Protein AF-A0A1W9H1T8-F1 (afdb_monomer_lite)

pLDDT: mean 80.29, std 16.49, range [30.89, 93.81]

Foldseek 3Di:
DDDPPPPPQQFDPDFAPDKWKFFFDDVVTRIDAFPDQDPVRKGKHFQQAAPDPRGWMWMWGHHPPDTDIDTGDNGFGMWIQDPRTIGTD

Secondary structure (DSSP, 8-state):
---------SS-SS--SEEEEEESS-SS-EEEPPSEE-TTS-EEE-----SSGGG-EEEEEEETTEEEEEEPPTT---EEEETTEEEE-

Sequence (89 aa):
MWWIVASAALGCPGLVDRVELERGRSDPPATLVPDHIGKRGDQLWRGLRATKRDDAITLTCITGDKAVKVRLPRRVERCEWRARRVRCS

Radius of gyration: 13.14 Å; chains: 1; bounding box: 32×38×34 Å

Structure (mmCIF, N/CA/C/O backbone):
data_AF-A0A1W9H1T8-F1
#
_entry.id   AF-A0A1W9H1T8-F1
#
loop_
_atom_site.group_PDB
_atom_site.id
_atom_site.type_symbol
_atom_site.label_atom_id
_atom_site.label_alt_id
_atom_site.label_comp_id
_atom_site.label_asym_id
_atom_site.label_entity_id
_atom_site.label_seq_id
_atom_site.pdbx_PDB_ins_code
_atom_site.Cartn_x
_atom_site.Cartn_y
_atom_site.Cartn_z
_atom_site.occupancy
_atom_site.B_iso_or_equiv
_atom_site.auth_seq_id
_atom_site.auth_comp_id
_atom_site.auth_asym_id
_atom_site.auth_atom_id
_atom_site.pdbx_PDB_model_num
ATOM 1 N N . MET A 1 1 ? -2.290 28.034 16.447 1.00 35.56 1 MET A N 1
ATOM 2 C CA . MET A 1 1 ? -2.134 26.568 16.321 1.00 35.56 1 MET A CA 1
ATOM 3 C C . MET A 1 1 ? -2.774 26.150 14.999 1.00 35.56 1 MET A C 1
ATOM 5 O O . MET A 1 1 ? -3.986 26.002 14.928 1.00 35.56 1 MET A O 1
ATOM 9 N N . TRP A 1 2 ? -1.996 26.143 13.912 1.00 30.89 2 TRP A N 1
ATOM 10 C CA . TRP A 1 2 ? -2.501 25.873 12.561 1.00 30.89 2 TRP A CA 1
ATOM 11 C C . TRP A 1 2 ? -2.641 24.368 12.340 1.00 30.89 2 TRP A C 1
ATOM 13 O O . TRP A 1 2 ? -1.651 23.650 12.235 1.00 30.89 2 TRP A O 1
ATOM 23 N N . TRP A 1 3 ? -3.884 23.901 12.259 1.00 31.70 3 TRP A N 1
ATOM 24 C CA . TRP A 1 3 ? -4.206 22.580 11.740 1.00 31.70 3 TRP A CA 1
ATOM 25 C C . TRP A 1 3 ? -4.103 22.640 10.219 1.00 31.70 3 TRP A C 1
ATOM 27 O O . TRP A 1 3 ? -5.069 22.959 9.530 1.00 31.70 3 TRP A O 1
ATOM 37 N N . ILE A 1 4 ? -2.912 22.364 9.687 1.00 40.25 4 ILE A N 1
ATOM 38 C CA . ILE A 1 4 ? -2.765 22.051 8.268 1.00 40.25 4 ILE A CA 1
ATOM 39 C C . ILE A 1 4 ? -3.429 20.689 8.082 1.00 40.25 4 ILE A C 1
ATOM 41 O O . ILE A 1 4 ? -2.822 19.639 8.291 1.00 40.25 4 ILE A O 1
ATOM 45 N N . VAL A 1 5 ? -4.714 20.710 7.731 1.00 37.12 5 VAL A N 1
ATOM 46 C CA . VAL A 1 5 ? -5.406 19.553 7.171 1.00 37.12 5 VAL A CA 1
ATOM 47 C C . VAL A 1 5 ? -4.808 19.368 5.787 1.00 37.12 5 VAL A C 1
ATOM 49 O O . VAL A 1 5 ? -5.317 19.865 4.785 1.00 37.12 5 VAL A O 1
ATOM 52 N N . ALA A 1 6 ? -3.650 18.714 5.741 1.00 36.94 6 ALA A N 1
ATOM 53 C CA . ALA A 1 6 ? -3.146 18.180 4.504 1.00 36.94 6 ALA A CA 1
ATOM 54 C C . ALA A 1 6 ? -4.247 17.249 3.994 1.00 36.94 6 ALA A C 1
ATOM 56 O O . ALA A 1 6 ? -4.482 16.179 4.560 1.00 36.94 6 ALA A O 1
ATOM 57 N N . SER A 1 7 ? -4.900 17.637 2.901 1.00 38.66 7 SER A N 1
ATOM 58 C CA . SER A 1 7 ? -5.410 16.685 1.920 1.00 38.66 7 SER A CA 1
ATOM 59 C C . SER A 1 7 ? -4.200 15.933 1.363 1.00 38.66 7 SER A C 1
ATOM 61 O O . SER A 1 7 ? -3.822 16.087 0.206 1.00 38.66 7 SER A O 1
ATOM 63 N N . ALA A 1 8 ? -3.517 15.186 2.235 1.00 41.81 8 ALA A N 1
ATOM 64 C CA . ALA A 1 8 ? -2.507 14.233 1.871 1.00 41.81 8 ALA A CA 1
ATOM 65 C C . ALA A 1 8 ? -3.234 13.294 0.925 1.00 41.81 8 ALA A C 1
ATOM 67 O O . ALA A 1 8 ? -4.255 12.707 1.298 1.00 41.81 8 ALA A O 1
ATOM 68 N N . ALA A 1 9 ? -2.768 13.232 -0.321 1.00 50.84 9 ALA A N 1
ATOM 69 C CA . ALA A 1 9 ? -3.174 12.176 -1.223 1.00 50.84 9 ALA A CA 1
ATOM 70 C C . ALA A 1 9 ? -3.180 10.879 -0.405 1.00 50.84 9 ALA A C 1
ATOM 72 O O . ALA A 1 9 ? -2.176 10.551 0.224 1.00 50.84 9 ALA A O 1
ATOM 73 N N . LEU A 1 10 ? -4.343 10.232 -0.302 1.00 63.12 10 LEU A N 1
ATOM 74 C CA . LEU A 1 10 ? -4.509 9.010 0.476 1.00 63.12 10 LEU A CA 1
ATOM 75 C C . LEU A 1 10 ? -3.602 7.956 -0.163 1.00 63.12 10 LEU A C 1
ATOM 77 O O . LEU A 1 10 ? -3.948 7.383 -1.195 1.00 63.12 10 LEU A O 1
ATOM 81 N N . GLY A 1 11 ? -2.388 7.813 0.364 1.00 67.50 11 GLY A N 1
ATOM 82 C CA . GLY A 1 11 ? -1.303 7.138 -0.336 1.00 67.50 11 GLY A CA 1
ATOM 83 C C . GLY A 1 11 ? 0.088 7.572 0.128 1.00 67.50 11 GLY A C 1
ATOM 84 O O . GLY A 1 11 ? 0.254 8.309 1.100 1.00 67.50 11 GLY A O 1
ATOM 85 N N . CYS A 1 12 ? 1.099 7.069 -0.575 1.00 79.88 12 CYS A N 1
ATOM 86 C CA . CYS A 1 12 ? 2.503 7.328 -0.285 1.00 79.88 12 CYS A CA 1
ATOM 87 C C . CYS A 1 12 ? 2.906 8.773 -0.625 1.00 79.88 12 CYS A C 1
ATOM 89 O O . CYS A 1 12 ? 2.501 9.276 -1.679 1.00 79.88 12 CYS A O 1
ATOM 91 N N . PRO A 1 13 ? 3.739 9.437 0.200 1.00 72.88 13 PRO A N 1
ATOM 92 C CA . PRO A 1 13 ? 4.257 10.767 -0.101 1.00 72.88 13 PRO A CA 1
ATOM 93 C C . PRO A 1 13 ? 5.339 10.680 -1.191 1.00 72.88 13 PRO A C 1
ATOM 95 O O . PRO A 1 13 ? 6.531 10.680 -0.907 1.00 72.88 13 PRO A O 1
ATOM 98 N N . GLY A 1 14 ? 4.919 10.584 -2.454 1.00 81.00 14 GLY A N 1
ATOM 99 C CA . GLY A 1 14 ? 5.809 10.618 -3.618 1.00 81.00 14 GLY A CA 1
ATOM 100 C C . GLY A 1 14 ? 5.952 9.287 -4.357 1.00 81.00 14 GLY A C 1
ATOM 101 O O . GLY A 1 14 ? 5.043 8.456 -4.361 1.00 81.00 14 GLY A O 1
ATOM 102 N N . LEU A 1 15 ? 7.080 9.140 -5.061 1.00 86.19 15 LEU A N 1
ATOM 103 C CA . LEU A 1 15 ? 7.397 7.939 -5.834 1.00 86.19 15 LEU A CA 1
ATOM 104 C C . LEU A 1 15 ? 7.885 6.818 -4.911 1.00 86.19 15 LEU A C 1
ATOM 106 O O . LEU A 1 15 ? 8.733 7.044 -4.047 1.00 86.19 15 LEU A O 1
ATOM 110 N N . VAL A 1 16 ? 7.378 5.610 -5.135 1.00 89.81 16 VAL A N 1
ATOM 111 C CA . VAL A 1 16 ? 7.718 4.408 -4.366 1.00 89.81 16 VAL A CA 1
ATOM 112 C C . VAL A 1 16 ? 8.108 3.260 -5.286 1.00 89.81 16 VAL A C 1
ATOM 114 O O . VAL A 1 16 ? 7.573 3.119 -6.390 1.00 89.81 16 VAL A O 1
ATOM 117 N N . ASP A 1 17 ? 9.054 2.454 -4.819 1.00 90.31 17 ASP A N 1
ATOM 118 C CA . ASP A 1 17 ? 9.605 1.296 -5.527 1.00 90.31 17 ASP A CA 1
ATOM 119 C C . ASP A 1 17 ? 8.757 0.051 -5.322 1.00 90.31 17 ASP A C 1
ATOM 121 O O . ASP A 1 17 ? 8.614 -0.761 -6.234 1.00 90.31 17 ASP A O 1
ATOM 125 N N . ARG A 1 18 ? 8.183 -0.082 -4.125 1.00 89.06 18 ARG A N 1
ATOM 126 C CA . ARG A 1 18 ? 7.301 -1.184 -3.759 1.00 89.06 18 ARG A CA 1
ATOM 127 C C . ARG A 1 18 ? 6.218 -0.703 -2.806 1.00 89.06 18 ARG A C 1
ATOM 129 O O . ARG A 1 18 ? 6.385 0.277 -2.076 1.00 89.06 18 ARG A O 1
ATOM 136 N N . VAL A 1 19 ? 5.101 -1.414 -2.835 1.00 90.62 19 VAL A N 1
ATOM 137 C CA . VAL A 1 19 ? 3.954 -1.172 -1.973 1.00 90.62 19 VAL A CA 1
ATOM 138 C C . VAL A 1 19 ? 3.521 -2.484 -1.355 1.00 90.62 19 VAL A C 1
ATOM 140 O O . VAL A 1 19 ? 3.404 -3.493 -2.044 1.00 90.62 19 VAL A O 1
ATOM 143 N N . GLU A 1 20 ? 3.258 -2.446 -0.058 1.00 91.44 20 GLU A N 1
ATOM 144 C CA . GLU A 1 20 ? 2.688 -3.562 0.684 1.00 91.44 20 GLU A CA 1
ATOM 145 C C . GLU A 1 20 ? 1.442 -3.074 1.415 1.00 91.44 20 GLU A C 1
ATOM 147 O O . GLU A 1 20 ? 1.392 -1.945 1.905 1.00 91.44 20 GLU A O 1
ATOM 152 N N . LEU A 1 21 ? 0.413 -3.911 1.465 1.00 90.44 21 LEU A N 1
ATOM 153 C CA . LEU A 1 21 ? -0.825 -3.623 2.176 1.00 90.44 21 LEU A CA 1
ATOM 154 C C . LEU A 1 21 ? -1.026 -4.691 3.238 1.00 90.44 21 LEU A C 1
ATOM 156 O O . LEU A 1 21 ? -0.931 -5.877 2.957 1.00 90.44 21 LEU A O 1
ATOM 160 N N . GLU A 1 22 ? -1.313 -4.264 4.457 1.00 90.81 22 GLU A N 1
ATOM 161 C CA . GLU A 1 22 ? -1.523 -5.129 5.613 1.00 90.81 22 GLU A CA 1
ATOM 162 C C . GLU A 1 22 ? -2.937 -4.885 6.145 1.00 90.81 22 GLU A C 1
ATOM 164 O O . GLU A 1 22 ? -3.347 -3.731 6.315 1.00 90.81 22 GLU A O 1
ATOM 169 N N . ARG A 1 23 ? -3.700 -5.952 6.410 1.00 86.94 23 ARG A N 1
ATOM 170 C CA . ARG A 1 23 ? -5.006 -5.855 7.067 1.00 86.94 23 ARG A CA 1
ATOM 171 C C . ARG A 1 23 ? -4.909 -6.231 8.535 1.00 86.94 23 ARG A C 1
ATOM 173 O O . ARG A 1 23 ? -4.483 -7.323 8.901 1.00 86.94 23 ARG A O 1
ATOM 180 N N . GLY A 1 24 ? -5.444 -5.325 9.338 1.00 78.69 24 GLY A N 1
ATOM 181 C CA . GLY A 1 24 ? -5.725 -5.517 10.741 1.00 78.69 24 GLY A CA 1
ATOM 182 C C . GLY A 1 24 ? -4.514 -5.396 11.655 1.00 78.69 24 GLY A C 1
ATOM 183 O O . GLY A 1 24 ? -3.455 -4.909 11.266 1.00 78.69 24 GLY A O 1
ATOM 184 N N . ARG A 1 25 ? -4.721 -5.762 12.921 1.00 68.19 25 ARG A N 1
ATOM 185 C CA . ARG A 1 25 ? -3.700 -5.755 13.984 1.00 68.19 25 ARG A CA 1
ATOM 186 C C . ARG A 1 25 ? -3.135 -7.141 14.304 1.00 68.19 25 ARG A C 1
ATOM 188 O O . ARG A 1 25 ? -2.428 -7.266 15.297 1.00 68.19 25 ARG A O 1
ATOM 195 N N . SER A 1 26 ? -3.485 -8.155 13.513 1.00 56.16 26 SER A N 1
ATOM 196 C CA . SER A 1 26 ? -2.999 -9.524 13.696 1.00 56.16 26 SER A CA 1
ATOM 197 C C . SER A 1 26 ? -1.470 -9.548 13.772 1.00 56.16 26 SER A C 1
ATOM 199 O O . SER A 1 26 ? -0.820 -8.726 13.130 1.00 56.16 26 SER A O 1
ATOM 201 N N . ASP A 1 27 ? -0.914 -10.471 14.555 1.00 56.19 27 ASP A N 1
ATOM 202 C CA . ASP A 1 27 ? 0.516 -10.780 14.574 1.00 56.19 27 ASP A CA 1
ATOM 203 C C . ASP A 1 27 ? 0.702 -12.241 14.106 1.00 56.19 27 ASP A C 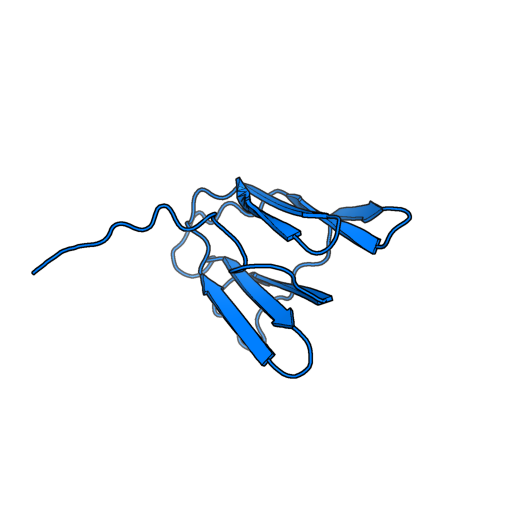1
ATOM 205 O O . ASP A 1 27 ? 0.239 -13.151 14.800 1.00 56.19 27 ASP A O 1
ATOM 209 N N . PRO A 1 28 ? 1.284 -12.483 12.914 1.00 55.19 28 PRO A N 1
ATOM 210 C CA . PRO A 1 28 ? 1.694 -11.473 11.944 1.00 55.19 28 PRO A CA 1
ATOM 211 C C . PRO A 1 28 ? 0.481 -10.813 11.255 1.00 55.19 28 PRO A C 1
ATOM 213 O O . PRO A 1 28 ? -0.577 -11.438 11.099 1.00 55.19 28 PRO A O 1
ATOM 216 N N . PRO A 1 29 ? 0.607 -9.549 10.820 1.00 65.50 29 PRO A N 1
ATOM 217 C CA . PRO A 1 29 ? -0.450 -8.875 10.080 1.00 65.50 29 PRO A CA 1
ATOM 218 C C . PRO A 1 29 ? -0.690 -9.583 8.747 1.00 65.50 29 PRO A C 1
ATOM 220 O O . PRO A 1 29 ? 0.241 -10.023 8.069 1.00 65.50 29 PRO A O 1
ATOM 223 N N . ALA A 1 30 ? -1.959 -9.693 8.350 1.00 79.88 30 ALA A N 1
ATOM 224 C CA . ALA A 1 30 ? -2.309 -10.356 7.103 1.00 79.88 30 ALA A CA 1
ATOM 225 C C . ALA A 1 30 ? -1.894 -9.466 5.924 1.00 79.88 30 ALA A C 1
ATOM 227 O O . ALA A 1 30 ? -2.540 -8.453 5.642 1.00 79.88 30 ALA A O 1
ATOM 228 N N . THR A 1 31 ? -0.809 -9.838 5.243 1.00 84.19 31 THR A N 1
ATOM 229 C CA . THR A 1 31 ? -0.372 -9.160 4.018 1.00 84.19 31 THR A CA 1
ATOM 230 C C . THR A 1 31 ? -1.390 -9.422 2.909 1.00 84.19 31 THR A C 1
ATOM 232 O O . THR A 1 31 ? -1.713 -10.567 2.595 1.00 84.19 31 THR A O 1
ATOM 235 N N . LEU A 1 32 ? -1.916 -8.353 2.321 1.00 87.38 32 LEU A N 1
ATOM 236 C CA . LEU A 1 32 ? -2.882 -8.386 1.236 1.00 87.38 32 LEU A CA 1
ATOM 237 C C . LEU A 1 32 ? -2.162 -8.479 -0.106 1.00 87.38 32 LEU A C 1
ATOM 239 O O . LEU A 1 32 ? -1.408 -7.585 -0.501 1.00 87.38 32 LEU A O 1
ATOM 243 N N . VAL A 1 33 ? -2.455 -9.544 -0.841 1.00 90.31 33 VAL A N 1
ATOM 244 C CA . VAL A 1 33 ? -2.010 -9.697 -2.226 1.00 90.31 33 VAL A CA 1
ATOM 245 C C . VAL A 1 33 ? -2.837 -8.803 -3.163 1.00 90.31 33 VAL A C 1
ATOM 247 O O . VAL A 1 33 ? -4.022 -8.588 -2.897 1.00 90.31 33 VAL A O 1
ATOM 250 N N . PRO A 1 34 ? -2.246 -8.261 -4.244 1.00 91.38 34 PRO A N 1
ATOM 251 C CA . PRO A 1 34 ? -3.001 -7.527 -5.255 1.00 91.38 34 PRO A CA 1
ATOM 252 C C . PRO A 1 34 ? -4.026 -8.432 -5.942 1.00 91.38 34 PRO A C 1
ATOM 254 O O . PRO A 1 34 ? -3.701 -9.558 -6.315 1.00 91.38 34 PRO A O 1
ATOM 257 N N . ASP A 1 35 ? -5.225 -7.915 -6.207 1.00 91.69 35 ASP A N 1
ATOM 258 C CA . ASP A 1 35 ? -6.218 -8.596 -7.049 1.00 91.69 35 ASP A CA 1
ATOM 259 C C . ASP A 1 35 ? -5.748 -8.698 -8.504 1.00 91.69 35 ASP A C 1
ATOM 261 O O . ASP A 1 35 ? -6.155 -9.585 -9.253 1.00 91.69 35 ASP A O 1
ATOM 265 N N . HIS A 1 36 ? -4.922 -7.743 -8.936 1.00 91.56 36 HIS A N 1
ATOM 266 C CA . HIS A 1 36 ? -4.394 -7.700 -10.289 1.00 91.56 36 HIS A CA 1
ATOM 267 C C . HIS A 1 36 ? -2.966 -7.163 -10.316 1.00 91.56 36 HIS A C 1
ATOM 269 O O . HIS A 1 36 ? -2.670 -6.141 -9.692 1.00 91.56 36 HIS A O 1
ATOM 275 N N . ILE A 1 37 ? -2.117 -7.831 -11.103 1.00 90.56 37 ILE A N 1
ATOM 276 C CA . ILE A 1 37 ? -0.754 -7.408 -11.425 1.00 90.56 37 ILE A CA 1
ATOM 277 C C . ILE A 1 37 ? -0.666 -7.214 -12.943 1.00 90.56 37 ILE A C 1
ATOM 279 O O . ILE A 1 37 ? -0.793 -8.162 -13.717 1.00 90.56 37 ILE A O 1
ATOM 283 N N . GLY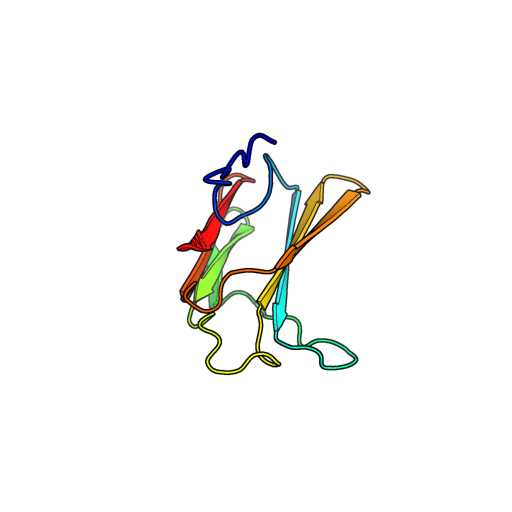 A 1 38 ? -0.490 -5.968 -13.373 1.00 87.12 38 GLY A N 1
ATOM 284 C CA . GLY A 1 38 ? -0.385 -5.577 -14.773 1.00 87.12 38 GLY A CA 1
ATOM 285 C C . GLY A 1 38 ? 1.010 -5.809 -15.359 1.00 87.12 38 GLY A C 1
ATOM 286 O O . GLY A 1 38 ? 1.987 -6.051 -14.653 1.00 87.12 38 GLY A O 1
ATOM 287 N N . LYS A 1 39 ? 1.127 -5.653 -16.685 1.00 78.75 39 LYS A N 1
ATOM 288 C CA . LYS A 1 39 ? 2.353 -5.951 -17.458 1.00 78.75 39 LYS A CA 1
ATOM 289 C C . LYS A 1 39 ? 3.606 -5.171 -17.027 1.00 78.75 39 LYS A C 1
ATOM 291 O O . LYS A 1 39 ? 4.708 -5.586 -17.356 1.00 78.75 39 LYS A O 1
ATOM 296 N N . ARG A 1 40 ? 3.451 -4.039 -16.332 1.00 83.62 40 ARG A N 1
ATOM 297 C CA . ARG A 1 40 ? 4.558 -3.196 -15.836 1.00 83.62 40 ARG A CA 1
ATOM 298 C C . ARG A 1 40 ? 4.776 -3.309 -14.324 1.00 83.62 40 ARG A C 1
ATOM 300 O O . ARG A 1 40 ? 5.394 -2.431 -13.734 1.00 83.62 40 ARG A O 1
ATOM 307 N N . GLY A 1 41 ? 4.235 -4.355 -13.701 1.00 84.25 41 GLY A N 1
ATOM 308 C CA . GLY A 1 41 ? 4.218 -4.484 -12.246 1.00 84.25 41 GLY A CA 1
ATOM 309 C C . GLY A 1 41 ? 3.191 -3.572 -11.574 1.00 84.25 41 GLY A C 1
ATOM 310 O O . GLY A 1 41 ? 3.219 -3.441 -10.360 1.00 84.25 41 GLY A O 1
ATOM 311 N N . ASP A 1 42 ? 2.282 -2.960 -12.340 1.00 90.25 42 ASP A N 1
ATOM 312 C CA . ASP A 1 42 ? 1.167 -2.186 -11.793 1.00 90.25 42 ASP A CA 1
ATOM 313 C C . ASP A 1 42 ? 0.308 -3.090 -10.902 1.00 90.25 42 ASP A C 1
ATOM 315 O O . ASP A 1 42 ? -0.085 -4.172 -11.329 1.00 90.25 42 ASP A O 1
ATOM 319 N N . GLN A 1 43 ? -0.019 -2.654 -9.692 1.00 93.00 43 GLN A N 1
ATOM 320 C CA . GLN A 1 43 ? -0.777 -3.456 -8.732 1.00 93.00 43 GLN A CA 1
ATOM 321 C C . GLN A 1 43 ? -2.083 -2.762 -8.360 1.00 93.00 43 GLN A C 1
ATOM 323 O O . GLN A 1 43 ? -2.155 -1.536 -8.254 1.00 93.00 43 GLN A O 1
ATOM 328 N N . LEU A 1 44 ? -3.137 -3.552 -8.183 1.00 93.19 44 LEU A N 1
ATOM 329 C CA . LEU A 1 44 ? -4.461 -3.076 -7.802 1.00 93.19 44 LEU A CA 1
ATOM 330 C C . LEU A 1 44 ? -5.006 -3.946 -6.675 1.00 93.19 44 LEU A C 1
ATOM 332 O O . LEU A 1 44 ? -5.052 -5.164 -6.811 1.00 93.19 44 LEU A O 1
ATOM 336 N N . TRP A 1 45 ? -5.471 -3.290 -5.618 1.00 93.81 45 TRP A N 1
ATOM 337 C CA . TRP A 1 45 ? -6.175 -3.892 -4.495 1.00 93.81 45 TRP A CA 1
ATOM 338 C C . TRP A 1 45 ? -7.558 -3.263 -4.367 1.00 93.81 45 TRP A C 1
ATOM 340 O O . TRP A 1 45 ? -7.704 -2.040 -4.438 1.00 93.81 45 TRP A O 1
ATOM 350 N N . ARG A 1 46 ? -8.572 -4.090 -4.158 1.00 93.25 46 ARG A N 1
ATOM 351 C CA . ARG A 1 46 ? -9.985 -3.746 -4.011 1.00 93.25 46 ARG A CA 1
ATOM 352 C C . ARG A 1 46 ? -10.518 -4.348 -2.714 1.00 93.25 46 ARG A C 1
ATOM 354 O O . ARG A 1 46 ? -9.858 -5.137 -2.046 1.00 93.25 46 ARG A O 1
ATOM 361 N N . GLY A 1 47 ? -11.726 -3.944 -2.326 1.00 87.81 47 GLY A N 1
ATOM 362 C CA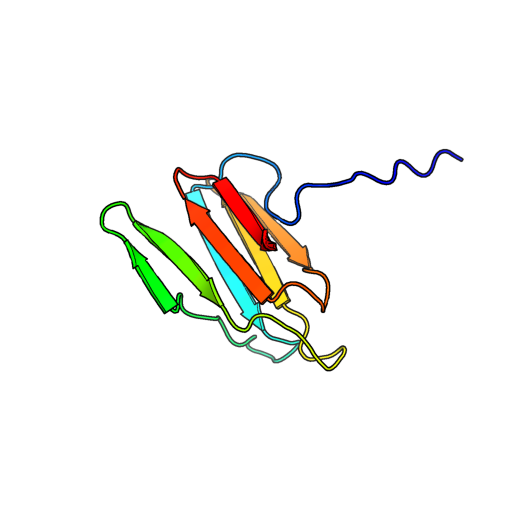 . GLY A 1 47 ? -12.361 -4.447 -1.108 1.00 87.81 47 GLY A CA 1
ATOM 363 C C . GLY A 1 47 ? -11.596 -4.077 0.166 1.00 87.81 47 GLY A C 1
ATOM 364 O O . GLY A 1 47 ? -11.681 -4.794 1.162 1.00 87.81 47 GLY A O 1
ATOM 365 N N . LEU A 1 48 ? -10.850 -2.966 0.155 1.00 87.81 48 LEU A N 1
ATOM 366 C CA . LEU A 1 48 ? -10.030 -2.506 1.283 1.00 87.81 48 LEU A CA 1
ATOM 367 C C . LEU A 1 48 ? -10.844 -1.894 2.433 1.00 87.81 48 LEU A C 1
ATOM 369 O O . LEU A 1 48 ? -10.285 -1.543 3.471 1.00 87.81 48 LEU A O 1
ATOM 373 N N . ARG A 1 49 ? -12.165 -1.791 2.275 1.00 86.25 49 ARG A N 1
ATOM 374 C CA . ARG A 1 49 ? -13.047 -1.166 3.255 1.00 86.25 49 ARG A CA 1
ATOM 375 C C . ARG A 1 49 ? -12.958 -1.888 4.599 1.00 86.25 49 ARG A C 1
ATOM 377 O O . ARG A 1 49 ? -13.224 -3.085 4.689 1.00 86.25 49 ARG A O 1
ATOM 384 N N . ALA A 1 50 ? -12.641 -1.143 5.653 1.00 81.19 50 ALA A N 1
ATOM 385 C CA . ALA A 1 50 ? -12.585 -1.669 7.011 1.00 81.19 50 ALA A CA 1
ATOM 386 C C . ALA A 1 50 ? -13.887 -1.341 7.751 1.00 81.19 50 ALA A C 1
ATOM 388 O O . ALA A 1 50 ? -14.240 -0.174 7.925 1.00 81.19 50 ALA A O 1
ATOM 389 N N . THR A 1 51 ? -14.604 -2.361 8.219 1.00 78.56 51 THR A N 1
ATOM 390 C CA . THR A 1 51 ? -15.845 -2.181 8.995 1.00 78.56 51 THR A CA 1
ATOM 391 C C . THR A 1 51 ? -15.565 -2.003 10.488 1.00 78.56 51 THR A C 1
ATOM 393 O O . THR A 1 51 ? -16.283 -1.270 11.170 1.00 78.56 51 THR A O 1
ATOM 396 N N . LYS A 1 52 ? -14.477 -2.596 10.996 1.00 79.00 52 LYS A N 1
ATOM 397 C CA . LYS A 1 52 ? -14.054 -2.532 12.404 1.00 79.00 52 LYS A CA 1
ATOM 398 C C . LYS A 1 52 ? -12.731 -1.781 12.567 1.00 79.00 52 LYS A C 1
ATOM 400 O O . LYS A 1 52 ? -11.973 -1.587 11.618 1.00 79.00 52 LYS A O 1
ATOM 405 N N . ARG A 1 53 ? -12.442 -1.318 13.791 1.00 72.19 53 ARG A N 1
ATOM 406 C CA . ARG A 1 53 ? -11.180 -0.613 14.106 1.00 72.19 53 ARG A CA 1
ATOM 407 C C . ARG A 1 53 ? -9.962 -1.529 13.955 1.00 72.19 53 ARG A C 1
ATOM 409 O O . ARG A 1 53 ? -8.912 -1.048 13.521 1.00 72.19 53 ARG A O 1
ATOM 416 N N . ASP A 1 54 ? -10.131 -2.801 14.295 1.00 74.50 54 ASP A N 1
ATOM 417 C CA . ASP A 1 54 ? -9.096 -3.835 14.248 1.00 74.50 54 ASP A CA 1
ATOM 418 C C . ASP A 1 54 ? -8.876 -4.423 12.853 1.00 74.50 54 ASP A C 1
ATOM 420 O O . ASP A 1 54 ? -7.884 -5.108 12.665 1.00 74.50 54 ASP A O 1
ATOM 424 N N . ASP A 1 55 ? -9.720 -4.072 11.874 1.00 76.06 55 ASP A N 1
ATOM 425 C CA . ASP A 1 55 ? -9.595 -4.425 10.447 1.00 76.06 55 ASP A CA 1
ATOM 426 C C . ASP A 1 55 ? -8.939 -3.314 9.611 1.00 76.06 55 ASP A C 1
ATOM 428 O O . ASP A 1 55 ? -9.019 -3.299 8.383 1.00 76.06 55 ASP A O 1
ATOM 432 N N . ALA A 1 56 ? -8.332 -2.319 10.260 1.00 83.12 56 ALA A N 1
ATOM 433 C CA . ALA A 1 56 ? -7.758 -1.192 9.538 1.00 83.12 56 ALA A CA 1
ATOM 434 C C . ALA A 1 56 ? -6.639 -1.631 8.590 1.00 83.12 56 ALA A C 1
ATOM 436 O O . ALA A 1 56 ? -5.810 -2.471 8.935 1.00 83.12 56 ALA A O 1
ATOM 437 N N . ILE A 1 57 ? -6.604 -1.001 7.420 1.00 88.12 57 ILE A N 1
ATOM 438 C CA . ILE A 1 57 ? -5.589 -1.257 6.408 1.00 88.12 57 ILE A CA 1
ATOM 439 C C . ILE A 1 57 ? -4.398 -0.334 6.636 1.00 88.12 57 ILE A C 1
ATOM 441 O O . ILE A 1 57 ? -4.558 0.882 6.793 1.00 88.12 57 ILE A O 1
ATOM 445 N N . THR A 1 58 ? -3.206 -0.913 6.633 1.00 89.81 58 THR A N 1
ATOM 446 C CA . THR A 1 58 ? -1.942 -0.184 6.651 1.00 89.81 58 THR A CA 1
ATOM 447 C C . THR A 1 58 ? -1.275 -0.344 5.296 1.00 89.81 58 THR A C 1
ATOM 449 O O . THR A 1 58 ? -1.077 -1.453 4.818 1.00 89.81 58 THR A O 1
ATOM 452 N N . LEU A 1 59 ? -0.963 0.780 4.666 1.00 90.38 59 LEU A N 1
ATOM 453 C CA . LEU A 1 59 ? -0.199 0.873 3.434 1.00 90.38 59 LEU A CA 1
ATOM 454 C C . LEU A 1 59 ? 1.264 1.127 3.800 1.00 90.38 59 LEU A C 1
ATOM 456 O O . LEU A 1 59 ? 1.570 2.148 4.412 1.00 90.38 59 LEU A O 1
ATOM 460 N N . THR A 1 60 ? 2.164 0.239 3.408 1.00 91.50 60 THR A N 1
ATOM 461 C CA . THR A 1 60 ? 3.607 0.413 3.567 1.00 91.50 60 THR A CA 1
ATOM 462 C C . THR A 1 60 ? 4.213 0.822 2.229 1.00 91.50 60 THR A C 1
ATOM 464 O O . THR A 1 60 ? 4.146 0.103 1.235 1.00 91.50 60 THR A O 1
ATOM 467 N N . CYS A 1 61 ? 4.786 2.017 2.218 1.00 91.06 61 CYS A N 1
ATOM 468 C CA . CYS A 1 61 ? 5.413 2.671 1.082 1.00 91.06 61 CYS A CA 1
ATOM 469 C C . CYS A 1 61 ? 6.923 2.477 1.164 1.00 91.06 61 CYS A C 1
ATOM 471 O O . CYS A 1 61 ? 7.534 2.980 2.107 1.00 91.06 61 CYS A O 1
ATOM 473 N N . ILE A 1 62 ? 7.517 1.767 0.209 1.00 91.75 62 ILE A N 1
ATOM 474 C CA . ILE A 1 62 ? 8.941 1.422 0.245 1.00 91.75 62 ILE A CA 1
ATOM 475 C C . ILE A 1 62 ? 9.673 2.177 -0.865 1.00 91.75 62 ILE A C 1
ATOM 477 O O . ILE A 1 62 ? 9.311 2.063 -2.039 1.00 91.75 62 ILE A O 1
ATOM 481 N N . THR A 1 63 ? 10.701 2.937 -0.488 1.00 9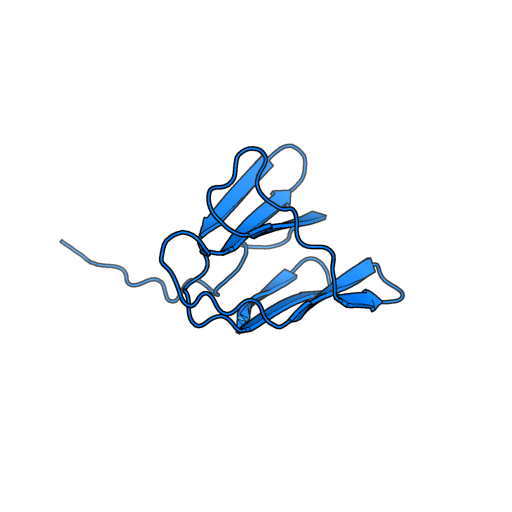1.00 63 THR A N 1
ATOM 482 C CA . THR A 1 63 ? 11.575 3.693 -1.395 1.00 91.00 63 THR A CA 1
ATOM 483 C C . THR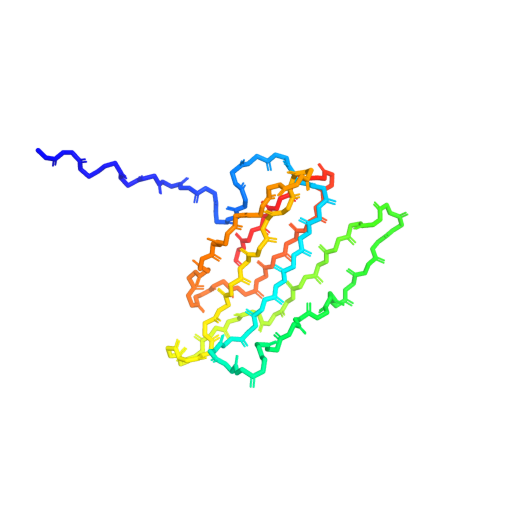 A 1 63 ? 13.028 3.471 -0.981 1.00 91.00 63 THR A C 1
ATOM 485 O O . THR A 1 63 ? 13.451 3.954 0.073 1.00 91.00 63 THR A O 1
ATOM 488 N N . GLY A 1 64 ? 13.796 2.743 -1.794 1.00 89.25 64 GLY A N 1
ATOM 489 C CA . GLY A 1 64 ? 15.105 2.215 -1.395 1.00 89.25 64 GLY A CA 1
ATOM 490 C C . GLY A 1 64 ? 15.004 1.445 -0.074 1.00 89.25 64 GLY A C 1
ATOM 491 O O . GLY A 1 64 ? 14.143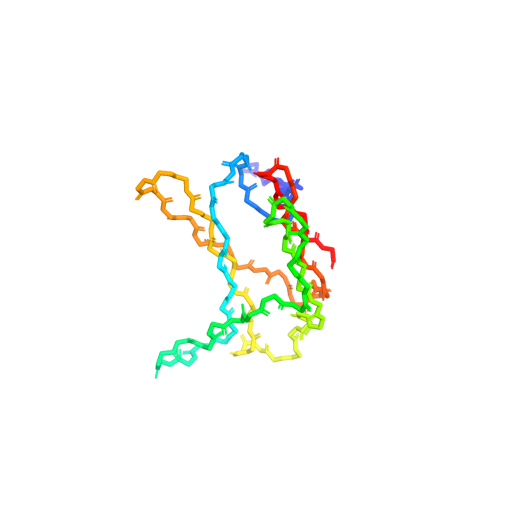 0.580 0.076 1.00 89.25 64 GLY A O 1
ATOM 492 N N . ASP A 1 65 ? 15.818 1.826 0.910 1.00 88.69 65 ASP A N 1
ATOM 493 C CA . ASP A 1 65 ? 15.825 1.215 2.250 1.00 88.69 65 ASP A CA 1
ATOM 494 C C . ASP A 1 65 ? 14.807 1.835 3.225 1.00 88.69 65 ASP A C 1
ATOM 496 O O . ASP A 1 65 ? 14.747 1.468 4.400 1.00 88.69 65 ASP A O 1
ATOM 500 N N . LYS A 1 66 ? 14.010 2.815 2.779 1.00 86.38 66 LYS A N 1
ATOM 501 C CA . LYS A 1 66 ? 13.035 3.502 3.634 1.00 86.38 66 LYS A CA 1
ATOM 502 C C . LYS A 1 66 ? 11.652 2.897 3.460 1.00 86.38 66 LYS A C 1
ATOM 504 O O . LYS A 1 66 ? 11.135 2.839 2.348 1.00 86.38 66 LYS A O 1
ATOM 509 N N . ALA A 1 67 ? 11.018 2.548 4.576 1.00 88.94 67 ALA A N 1
ATOM 510 C CA . ALA A 1 67 ? 9.621 2.139 4.628 1.00 88.94 67 ALA A CA 1
ATOM 511 C C . ALA A 1 67 ? 8.797 3.150 5.439 1.00 88.94 67 ALA A C 1
ATOM 513 O O . ALA A 1 67 ? 9.118 3.454 6.588 1.00 88.94 67 ALA A O 1
ATOM 514 N N . VAL A 1 68 ? 7.717 3.661 4.848 1.00 88.25 68 VAL A N 1
ATOM 515 C CA . VAL A 1 68 ? 6.762 4.564 5.504 1.00 88.25 68 VAL A CA 1
ATOM 516 C C . VAL A 1 68 ? 5.420 3.861 5.619 1.00 88.25 68 VAL A C 1
ATOM 518 O O . VAL A 1 68 ? 4.809 3.518 4.610 1.00 88.25 68 VAL A O 1
ATOM 521 N N . LYS A 1 69 ? 4.942 3.668 6.850 1.00 87.38 69 LYS A N 1
ATOM 522 C CA . LYS A 1 69 ? 3.630 3.071 7.116 1.00 87.38 69 LYS A CA 1
ATOM 523 C C . LYS A 1 69 ? 2.560 4.155 7.220 1.00 87.38 69 LYS A C 1
ATOM 525 O O . LYS A 1 69 ? 2.666 5.070 8.033 1.00 87.38 69 LYS A O 1
ATOM 530 N N . VAL A 1 70 ? 1.509 4.030 6.421 1.00 86.88 70 VAL A N 1
ATOM 531 C CA . VAL A 1 70 ? 0.362 4.938 6.365 1.00 86.88 70 VAL A CA 1
ATOM 532 C C . VAL A 1 70 ? -0.895 4.152 6.700 1.00 86.88 70 VAL A C 1
ATOM 534 O O . VAL A 1 70 ? -1.275 3.221 5.995 1.00 86.88 70 VAL A O 1
ATOM 537 N N . ARG A 1 71 ? -1.586 4.537 7.772 1.00 86.69 71 ARG A N 1
ATOM 538 C CA . ARG A 1 71 ? -2.887 3.946 8.092 1.00 86.69 71 ARG A CA 1
ATOM 539 C C . ARG A 1 71 ? -3.950 4.551 7.181 1.00 86.69 71 ARG A C 1
ATOM 541 O O . ARG A 1 71 ? -4.210 5.752 7.248 1.00 86.69 71 ARG A O 1
ATOM 548 N N . LEU A 1 72 ? -4.579 3.723 6.353 1.00 86.56 72 LEU A N 1
ATOM 549 C CA . LEU A 1 72 ? -5.633 4.174 5.455 1.00 86.56 72 LEU A CA 1
ATOM 550 C C . LEU A 1 72 ? -6.939 4.419 6.232 1.00 86.56 72 LEU A C 1
ATOM 552 O O . LEU A 1 72 ? -7.249 3.703 7.194 1.00 86.56 72 LEU A O 1
ATOM 556 N N . PRO A 1 73 ? -7.745 5.418 5.835 1.00 85.69 73 PRO A N 1
ATOM 557 C CA . PRO A 1 73 ? -9.090 5.586 6.357 1.00 85.69 73 PRO A CA 1
ATOM 558 C C . PRO A 1 73 ? -9.956 4.362 6.078 1.00 85.69 73 PRO A C 1
ATOM 560 O O . PRO A 1 73 ? -9.865 3.737 5.027 1.00 85.69 73 PRO A O 1
ATOM 563 N N . ARG A 1 74 ? -10.903 4.097 6.979 1.00 85.31 74 ARG A N 1
ATOM 564 C CA . ARG A 1 74 ? -11.809 2.938 6.900 1.00 85.31 74 ARG A CA 1
ATOM 565 C C . ARG A 1 74 ? -12.657 2.868 5.627 1.00 85.31 74 ARG A C 1
ATOM 567 O O . ARG A 1 74 ? -13.121 1.795 5.263 1.00 85.31 74 ARG A O 1
ATOM 574 N N . ARG A 1 75 ? -12.884 4.017 4.987 1.00 85.75 75 ARG A N 1
ATOM 575 C CA . ARG A 1 75 ? -13.705 4.151 3.778 1.00 85.75 75 ARG A CA 1
ATOM 576 C C . ARG A 1 75 ? -12.960 3.868 2.476 1.00 85.75 75 ARG A C 1
ATOM 578 O O . ARG A 1 75 ? -13.618 3.851 1.450 1.00 85.75 75 ARG A O 1
ATOM 585 N N . VAL A 1 76 ? -11.635 3.713 2.510 1.00 88.44 76 VAL A N 1
ATOM 586 C CA . VAL A 1 76 ? -10.870 3.390 1.302 1.00 88.44 76 VAL A CA 1
ATOM 587 C C . VAL A 1 76 ? -11.298 2.013 0.827 1.00 88.44 76 VAL A C 1
ATOM 589 O O . VAL A 1 76 ? -11.203 1.046 1.578 1.00 88.44 76 VAL A O 1
ATOM 592 N N . GLU A 1 77 ? -11.763 1.924 -0.412 1.00 90.88 77 GLU A N 1
ATOM 593 C CA . GLU A 1 77 ? -12.194 0.657 -1.003 1.00 90.88 77 GLU A CA 1
ATOM 594 C C . GLU A 1 77 ? -11.139 0.097 -1.947 1.00 90.88 77 GLU A C 1
ATOM 596 O O . GLU A 1 77 ? -11.075 -1.118 -2.149 1.00 90.88 77 GLU A O 1
ATOM 601 N N . ARG A 1 78 ? -10.296 0.972 -2.502 1.00 92.19 78 ARG A N 1
ATOM 602 C CA . ARG A 1 78 ? -9.338 0.622 -3.541 1.00 92.19 78 ARG A CA 1
ATOM 603 C C . ARG A 1 78 ? -8.009 1.339 -3.352 1.00 92.19 78 ARG A C 1
ATOM 605 O O . ARG A 1 78 ? -7.989 2.531 -3.062 1.00 92.19 78 ARG A O 1
ATOM 612 N N . CYS A 1 79 ? -6.910 0.640 -3.616 1.00 92.06 79 CYS A N 1
ATOM 613 C CA . CYS A 1 79 ? -5.591 1.237 -3.818 1.00 92.06 79 CYS A CA 1
ATOM 614 C C . CYS A 1 79 ? -4.976 0.729 -5.120 1.00 92.06 79 CYS A C 1
ATOM 616 O O . CYS A 1 79 ? -5.082 -0.446 -5.462 1.00 92.06 79 CYS A O 1
ATOM 618 N N . GLU A 1 80 ? -4.315 1.623 -5.841 1.00 93.31 80 GLU A N 1
ATOM 619 C CA . GLU A 1 80 ? -3.623 1.338 -7.092 1.00 93.31 80 GLU A CA 1
ATOM 620 C C . GLU A 1 80 ? -2.186 1.832 -6.994 1.00 93.31 80 GLU A C 1
ATOM 622 O O . GLU A 1 80 ? -1.955 2.994 -6.657 1.00 93.31 80 GLU A O 1
ATOM 627 N N . TRP A 1 81 ? -1.230 0.969 -7.322 1.00 92.44 81 TRP A N 1
ATOM 628 C CA . TRP A 1 81 ? 0.157 1.344 -7.549 1.00 92.44 81 TRP A CA 1
ATOM 629 C C . TRP A 1 81 ? 0.441 1.289 -9.045 1.00 92.44 81 TRP A C 1
ATOM 631 O O . TRP A 1 81 ? 0.415 0.219 -9.651 1.00 92.44 81 TRP A O 1
ATOM 641 N N . ARG A 1 82 ? 0.657 2.457 -9.654 1.00 90.50 82 ARG A N 1
ATOM 642 C CA . ARG A 1 82 ? 0.921 2.598 -11.091 1.00 90.50 82 ARG A CA 1
ATOM 643 C C . ARG A 1 82 ? 1.994 3.631 -11.334 1.00 90.50 82 ARG A C 1
ATOM 645 O O . ARG A 1 82 ? 1.969 4.698 -10.721 1.00 90.50 82 ARG A O 1
ATOM 652 N N . ALA A 1 83 ? 2.920 3.332 -12.243 1.00 89.94 83 ALA A N 1
ATOM 653 C CA . ALA A 1 83 ? 4.020 4.240 -12.581 1.00 89.94 83 ALA A CA 1
ATOM 654 C C . ALA A 1 83 ? 4.735 4.803 -11.329 1.00 89.94 83 ALA A C 1
ATOM 656 O O . ALA A 1 83 ? 4.993 6.004 -11.227 1.00 89.94 83 ALA A O 1
ATOM 657 N N . ARG A 1 84 ? 5.010 3.927 -10.349 1.00 88.69 84 ARG A N 1
ATOM 658 C CA . ARG A 1 84 ? 5.646 4.254 -9.058 1.00 88.69 84 ARG A CA 1
ATOM 659 C C . ARG A 1 84 ? 4.850 5.200 -8.149 1.00 88.69 84 ARG A C 1
ATOM 661 O O . ARG A 1 84 ? 5.403 5.718 -7.188 1.00 88.69 84 ARG A O 1
ATOM 668 N N . ARG A 1 85 ? 3.560 5.435 -8.400 1.00 88.94 85 ARG A N 1
ATOM 669 C CA . ARG A 1 85 ? 2.685 6.259 -7.547 1.00 88.94 85 ARG A CA 1
ATOM 670 C C . ARG A 1 85 ? 1.548 5.435 -6.978 1.00 88.94 85 ARG A C 1
ATOM 672 O O . ARG A 1 85 ? 0.998 4.584 -7.671 1.00 88.94 85 ARG A O 1
ATOM 679 N N . VAL A 1 86 ? 1.176 5.731 -5.735 1.00 89.50 86 VAL A N 1
ATOM 680 C CA . VAL A 1 86 ? 0.016 5.116 -5.084 1.00 89.50 86 VAL A CA 1
ATOM 681 C C . VAL A 1 86 ? -1.158 6.071 -5.085 1.00 89.50 86 VAL A C 1
ATOM 683 O O . VAL A 1 86 ? -1.022 7.239 -4.721 1.00 89.50 86 VAL A O 1
ATOM 686 N N . ARG A 1 87 ? -2.325 5.554 -5.458 1.00 89.88 87 ARG A N 1
ATOM 687 C CA . ARG A 1 87 ? -3.597 6.253 -5.347 1.00 89.88 87 ARG A CA 1
ATOM 688 C C . ARG A 1 87 ? -4.599 5.363 -4.632 1.00 89.88 87 ARG A C 1
ATOM 690 O O . ARG A 1 87 ? -4.955 4.314 -5.161 1.00 89.88 87 ARG A O 1
ATOM 697 N N . CYS A 1 88 ? -5.073 5.799 -3.471 1.00 88.44 88 CYS A N 1
ATOM 698 C CA . CYS A 1 88 ? -6.177 5.149 -2.780 1.00 88.44 88 CYS A CA 1
ATOM 699 C C . CYS A 1 88 ? -7.451 5.999 -2.853 1.00 88.44 88 CYS A C 1
ATOM 701 O O . CYS A 1 88 ? -7.402 7.227 -2.743 1.00 88.44 88 CYS A O 1
ATOM 703 N N . SER A 1 89 ? -8.584 5.333 -3.066 1.00 86.94 89 SER A N 1
ATOM 704 C CA . SER A 1 89 ? -9.925 5.919 -3.181 1.00 86.94 89 SER A CA 1
ATOM 705 C C . SER A 1 89 ? -10.932 5.101 -2.393 1.00 86.94 89 SER A C 1
ATOM 707 O O . SER A 1 89 ? -10.890 3.855 -2.534 1.00 86.94 89 SER A O 1
#